Protein AF-A0A925U2U9-F1 (afdb_monomer_lite)

Foldseek 3Di:
DDPVVVVVVVCVVVVLVVVLVCCLVVQPDDVGDVCVQQVSLVSLLVCLVVQLVLLLVLCVVLVHDSCLSCLQRVVSNVVSVCSVVLVVQLPPDVVSVVVSVVVVVVVCVVCVVCVVVVVVVSVVSVVVSVVSSPD

Secondary structure (DSSP, 8-state):
--HHHHHHHHHHHHHHHHHHHHHHHH--SSSTHHHHHHHHHHHHHHHHHHHHHHHHHHHHHTT--GGGGHHHHHHHHHHHHHHHHHHHHHTT-HHHHHHHHHHHHHHHHHHHHHHHHHHHHHHHHHHHHHHHHH-

Structure (mmCIF, N/CA/C/O backbone):
data_AF-A0A925U2U9-F1
#
_entry.id   AF-A0A925U2U9-F1
#
loop_
_atom_site.group_PDB
_atom_site.id
_atom_site.type_symbol
_atom_site.label_atom_id
_atom_site.label_alt_id
_atom_site.label_comp_id
_atom_site.label_asym_id
_atom_site.label_entity_id
_atom_site.label_seq_id
_atom_site.pdbx_PDB_ins_code
_atom_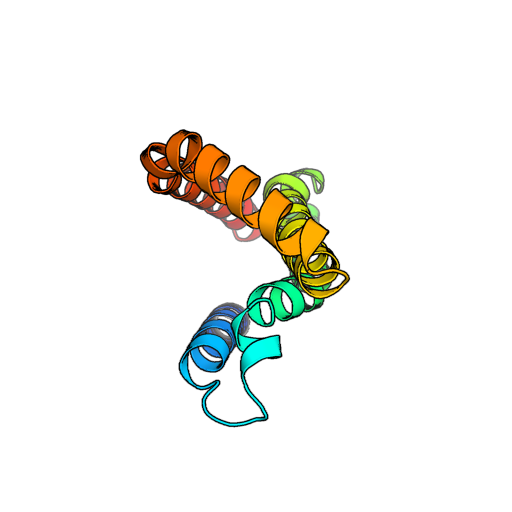site.Cartn_x
_atom_site.Cartn_y
_atom_site.Cartn_z
_atom_site.occupancy
_atom_site.B_iso_or_equiv
_atom_site.auth_seq_id
_atom_site.auth_comp_id
_atom_site.auth_asym_id
_atom_site.auth_atom_id
_atom_site.pdbx_PDB_model_num
ATOM 1 N N . MET A 1 1 ? -27.744 -2.722 18.311 1.00 51.25 1 MET A N 1
ATOM 2 C CA . MET A 1 1 ? -27.476 -2.744 16.857 1.00 51.25 1 MET A CA 1
ATOM 3 C C . MET A 1 1 ? -27.731 -4.158 16.382 1.00 51.25 1 MET A C 1
ATOM 5 O O . MET A 1 1 ? -27.042 -5.060 16.836 1.00 51.25 1 MET A O 1
ATOM 9 N N . GLU A 1 2 ? -28.788 -4.366 15.599 1.00 48.56 2 GLU A N 1
ATOM 10 C CA . GLU A 1 2 ? -29.206 -5.701 15.167 1.00 48.56 2 GLU A CA 1
ATOM 11 C C . GLU A 1 2 ? -28.106 -6.383 14.349 1.00 48.56 2 GLU A C 1
ATOM 13 O O . GLU A 1 2 ? -27.516 -5.769 13.460 1.00 48.56 2 GLU A O 1
ATOM 18 N N . ASN A 1 3 ? -27.870 -7.669 14.622 1.00 51.34 3 ASN A N 1
ATOM 19 C CA . ASN A 1 3 ? -26.879 -8.535 13.962 1.00 51.34 3 ASN A CA 1
ATOM 20 C C . ASN A 1 3 ? -26.886 -8.424 12.422 1.00 51.34 3 ASN A C 1
ATOM 22 O O . ASN A 1 3 ? -25.864 -8.613 11.763 1.00 51.34 3 ASN A O 1
ATOM 26 N N . ARG A 1 4 ? -28.036 -8.054 11.848 1.00 45.12 4 ARG A N 1
ATOM 27 C CA . ARG A 1 4 ? -28.226 -7.794 10.421 1.00 45.12 4 ARG A CA 1
ATOM 28 C C . ARG A 1 4 ? -27.381 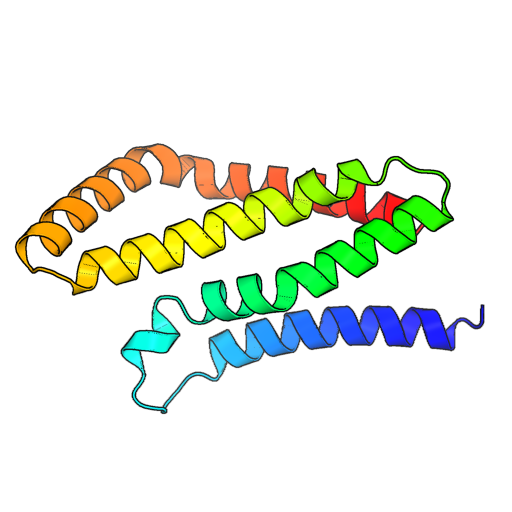-6.633 9.890 1.00 45.12 4 ARG A C 1
ATOM 30 O O . ARG A 1 4 ? -26.835 -6.771 8.803 1.00 45.12 4 ARG A O 1
ATOM 37 N N . SER A 1 5 ? -27.199 -5.533 10.630 1.00 54.28 5 SER A N 1
ATOM 38 C CA . SER A 1 5 ? -26.416 -4.382 10.140 1.00 54.28 5 SER A CA 1
ATOM 39 C C . SER A 1 5 ? -24.909 -4.645 10.152 1.00 54.28 5 SER A C 1
ATOM 41 O O . SER A 1 5 ? -24.182 -4.110 9.321 1.00 54.28 5 SER A O 1
ATOM 43 N N . PHE A 1 6 ? -24.438 -5.460 11.100 1.00 47.34 6 PHE A N 1
ATOM 44 C CA . PHE A 1 6 ? -23.032 -5.843 11.230 1.00 47.34 6 PHE A CA 1
ATOM 45 C C . PHE A 1 6 ? -22.623 -6.822 10.127 1.00 47.34 6 PHE A C 1
ATOM 47 O O . PHE A 1 6 ? -21.615 -6.611 9.455 1.00 47.34 6 PHE A O 1
ATOM 54 N N . LEU A 1 7 ? -23.466 -7.827 9.869 1.00 45.09 7 LEU A N 1
ATOM 55 C CA . LEU A 1 7 ? -23.281 -8.734 8.741 1.00 45.09 7 LEU A CA 1
ATOM 56 C C . LEU A 1 7 ? -23.324 -7.973 7.415 1.00 45.09 7 LEU A C 1
ATOM 58 O O . LEU A 1 7 ? -22.441 -8.176 6.596 1.00 45.09 7 LEU A O 1
ATOM 62 N N . PHE A 1 8 ? -24.259 -7.036 7.225 1.00 50.12 8 PHE A N 1
ATOM 63 C CA . PHE A 1 8 ? -24.329 -6.242 5.991 1.00 50.12 8 PHE A CA 1
ATOM 64 C C . PHE A 1 8 ? -23.068 -5.395 5.750 1.00 50.12 8 PHE A C 1
ATOM 66 O O . PHE A 1 8 ? -22.621 -5.263 4.617 1.00 50.12 8 PHE A O 1
ATOM 73 N N . GLN A 1 9 ? -22.453 -4.854 6.808 1.00 48.50 9 GLN A N 1
ATOM 74 C CA . GLN A 1 9 ? -21.211 -4.076 6.706 1.00 48.50 9 GLN A CA 1
ATOM 75 C C . GLN A 1 9 ? -19.988 -4.956 6.433 1.00 48.50 9 GLN A C 1
ATOM 77 O O . GLN A 1 9 ? -19.155 -4.594 5.606 1.00 48.50 9 GLN A O 1
ATOM 82 N N . ILE A 1 10 ? -19.903 -6.131 7.059 1.00 47.91 10 ILE A N 1
ATOM 83 C CA . ILE A 1 10 ? -18.859 -7.120 6.762 1.00 47.91 10 ILE A CA 1
ATOM 84 C C . ILE A 1 10 ? -19.010 -7.655 5.338 1.00 47.91 10 ILE A C 1
ATOM 86 O O . ILE A 1 10 ? -18.018 -7.740 4.621 1.00 47.91 10 ILE A O 1
ATOM 90 N N . PHE A 1 11 ? -20.238 -7.943 4.898 1.00 48.41 11 PHE A N 1
ATOM 91 C CA . PHE A 1 11 ? -20.528 -8.334 3.522 1.00 48.41 11 PHE A CA 1
ATOM 92 C C . PHE A 1 11 ? -20.207 -7.214 2.542 1.00 48.41 11 PHE A C 1
ATOM 94 O O . PHE A 1 11 ? -19.681 -7.514 1.486 1.00 48.41 11 PHE A O 1
ATOM 101 N N . ALA A 1 12 ? -20.436 -5.944 2.880 1.00 46.00 12 ALA A N 1
ATOM 102 C CA . ALA A 1 12 ? -20.052 -4.827 2.021 1.00 46.00 12 ALA A CA 1
ATOM 103 C C . ALA A 1 12 ? -18.526 -4.680 1.911 1.00 46.00 12 ALA A C 1
ATOM 105 O O . ALA A 1 12 ? -18.012 -4.481 0.814 1.00 46.00 12 ALA A O 1
ATOM 106 N N . VAL A 1 13 ? -17.783 -4.833 3.012 1.00 49.53 13 VAL A N 1
ATOM 107 C CA . VAL A 1 13 ? -16.309 -4.779 3.009 1.00 49.53 13 VAL A CA 1
ATOM 108 C C . VAL A 1 13 ? -15.716 -5.978 2.267 1.00 49.53 13 VAL A C 1
ATOM 110 O O . VAL A 1 13 ? -14.835 -5.799 1.428 1.00 49.53 13 VAL A O 1
ATOM 113 N N . LEU A 1 14 ? -16.235 -7.185 2.505 1.00 49.62 14 LEU A N 1
ATOM 114 C CA . LEU A 1 14 ? -15.843 -8.392 1.777 1.00 49.62 14 LEU A CA 1
ATOM 115 C C . LEU A 1 14 ? -16.249 -8.329 0.307 1.00 49.62 14 LEU A C 1
ATOM 117 O O . LEU A 1 14 ? -15.450 -8.716 -0.529 1.00 49.62 14 LEU A O 1
ATOM 121 N N . ALA A 1 15 ? -17.431 -7.807 -0.026 1.00 47.41 15 ALA A N 1
ATOM 122 C CA . ALA A 1 15 ? -17.878 -7.610 -1.404 1.00 47.41 15 ALA A CA 1
ATOM 123 C C . ALA A 1 15 ? -17.046 -6.547 -2.115 1.00 47.41 15 ALA A C 1
ATOM 125 O O . ALA A 1 15 ? -16.782 -6.692 -3.297 1.00 47.41 15 ALA A O 1
ATOM 126 N N . THR A 1 16 ? -16.576 -5.518 -1.408 1.00 44.59 16 THR A N 1
ATOM 127 C CA . THR A 1 16 ? -15.670 -4.510 -1.974 1.00 44.59 16 THR A CA 1
ATOM 128 C C . THR A 1 16 ? -14.287 -5.111 -2.209 1.00 44.59 16 THR A C 1
ATOM 130 O O . THR A 1 16 ? -13.740 -4.968 -3.295 1.00 44.59 16 THR A O 1
ATOM 133 N N . ALA A 1 17 ? -13.746 -5.860 -1.244 1.00 48.41 17 ALA A N 1
ATOM 134 C CA . ALA A 1 17 ? -12.490 -6.588 -1.415 1.00 48.41 17 ALA A CA 1
ATOM 135 C C . ALA A 1 17 ? -12.585 -7.639 -2.536 1.00 48.41 17 ALA A C 1
ATOM 137 O O . ALA A 1 17 ? -11.685 -7.733 -3.363 1.00 48.41 17 ALA A O 1
ATOM 138 N N . LEU A 1 18 ? -13.696 -8.375 -2.619 1.00 50.00 18 LEU A N 1
ATOM 139 C CA . LEU A 1 18 ? -13.975 -9.348 -3.675 1.00 50.00 18 LEU A CA 1
ATOM 140 C C . LEU A 1 18 ? -14.254 -8.685 -5.020 1.00 50.00 18 LEU A C 1
ATOM 142 O O . LEU A 1 18 ? -13.882 -9.267 -6.020 1.00 50.00 18 LEU A O 1
ATOM 146 N N . ALA A 1 19 ? -14.851 -7.495 -5.079 1.00 45.78 19 ALA A N 1
ATOM 147 C CA . ALA A 1 19 ? -15.034 -6.738 -6.318 1.00 45.78 19 ALA A CA 1
ATOM 148 C C . ALA A 1 19 ? -13.714 -6.132 -6.807 1.00 45.78 19 ALA A C 1
ATOM 150 O O . ALA A 1 19 ? -13.483 -6.069 -8.008 1.00 45.78 19 ALA A O 1
ATOM 151 N N . ILE A 1 20 ? -12.817 -5.754 -5.892 1.00 47.03 20 ILE A N 1
ATOM 152 C CA . ILE A 1 20 ? -11.441 -5.356 -6.212 1.00 47.03 20 ILE A CA 1
ATOM 153 C C . ILE A 1 20 ? -10.663 -6.567 -6.743 1.00 47.03 20 ILE A C 1
ATOM 155 O O . ILE A 1 20 ? -10.030 -6.469 -7.787 1.00 47.03 20 ILE A O 1
ATOM 159 N N . ILE A 1 21 ? -10.766 -7.728 -6.088 1.00 49.16 21 ILE A N 1
ATOM 160 C CA . ILE A 1 21 ? -10.141 -8.985 -6.534 1.00 49.16 21 ILE A CA 1
ATOM 161 C C . ILE A 1 21 ? -10.767 -9.487 -7.847 1.00 49.16 21 ILE A C 1
ATOM 163 O O . ILE A 1 21 ? -10.050 -9.916 -8.739 1.00 49.16 21 ILE A O 1
ATOM 167 N N . ALA A 1 22 ? -12.085 -9.394 -8.014 1.00 44.19 22 ALA A N 1
ATOM 168 C CA . ALA A 1 22 ? -12.789 -9.786 -9.230 1.00 44.19 22 ALA A CA 1
ATOM 169 C C . ALA A 1 22 ? -12.528 -8.803 -10.372 1.00 44.19 22 ALA A C 1
ATOM 171 O O . ALA A 1 22 ? -12.400 -9.245 -11.499 1.00 44.19 22 ALA A O 1
ATOM 172 N N . GLY A 1 23 ? -12.370 -7.505 -10.104 1.00 43.88 23 GLY A N 1
ATOM 173 C CA . GLY A 1 23 ? -11.891 -6.530 -11.087 1.00 43.88 23 GLY A CA 1
ATOM 174 C C . GLY A 1 23 ? -10.440 -6.789 -11.498 1.00 43.88 23 GLY A C 1
ATOM 175 O O . GLY A 1 23 ? -10.113 -6.675 -12.673 1.00 43.88 23 GLY A O 1
ATOM 176 N N . LEU A 1 24 ? -9.597 -7.231 -10.557 1.00 45.34 24 LEU A N 1
ATOM 177 C CA . LEU A 1 24 ? -8.227 -7.688 -10.821 1.00 45.34 24 LEU A CA 1
ATOM 178 C C . LEU A 1 24 ? -8.173 -9.002 -11.628 1.00 45.34 24 LEU A C 1
ATOM 180 O O . LEU A 1 24 ? -7.202 -9.224 -12.340 1.00 45.34 24 LEU A O 1
ATOM 184 N N . ILE A 1 25 ? -9.188 -9.871 -11.524 1.00 43.38 25 ILE A N 1
ATOM 185 C CA . ILE A 1 25 ? -9.261 -11.168 -12.230 1.00 43.38 25 ILE A CA 1
ATOM 186 C C . ILE A 1 25 ? -10.023 -11.067 -13.566 1.00 43.38 25 ILE A C 1
ATOM 188 O O . ILE A 1 25 ? -9.695 -11.775 -14.514 1.00 43.38 25 ILE A O 1
ATOM 192 N N . ALA A 1 26 ? -11.044 -10.210 -13.656 1.00 42.97 26 ALA A N 1
ATOM 193 C CA . ALA A 1 26 ? -11.962 -10.093 -14.793 1.00 42.97 26 ALA A CA 1
ATOM 194 C C . ALA A 1 26 ? -11.603 -8.964 -15.771 1.00 42.97 26 ALA A C 1
ATOM 196 O O . ALA A 1 26 ? -12.319 -8.781 -16.753 1.00 42.97 26 ALA A O 1
ATOM 197 N 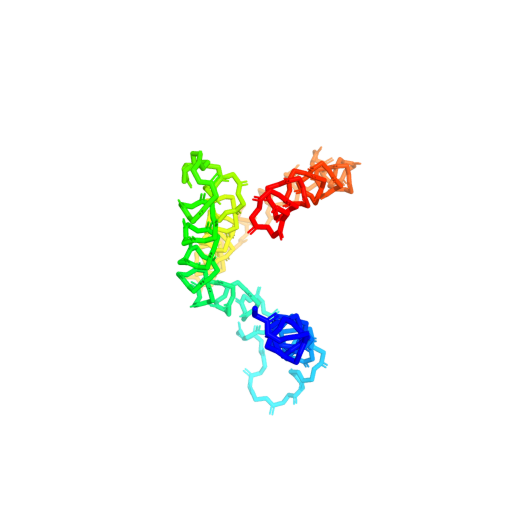N . GLY A 1 27 ? -10.501 -8.239 -15.541 1.00 40.88 27 GLY A N 1
ATOM 198 C CA . GLY A 1 27 ? -9.920 -7.231 -16.440 1.00 40.88 27 GLY A CA 1
ATOM 199 C C . GLY A 1 27 ? -9.362 -7.799 -17.749 1.00 40.88 27 GLY A C 1
ATOM 200 O O . GLY A 1 27 ? -8.308 -7.389 -18.207 1.00 40.88 27 GLY A O 1
ATOM 201 N N . GLY A 1 28 ? -10.054 -8.764 -18.352 1.00 43.22 28 GLY A N 1
ATOM 202 C CA . GLY A 1 28 ? -9.886 -9.085 -19.754 1.00 43.22 28 GLY A CA 1
ATOM 203 C C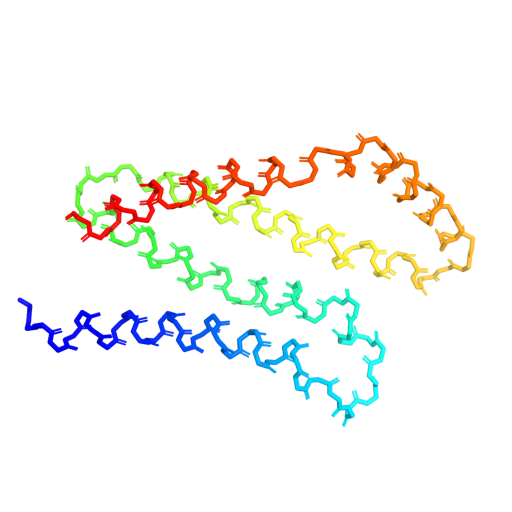 . GLY A 1 28 ? -10.784 -8.182 -20.598 1.00 43.22 28 GLY A C 1
ATOM 204 O O . GLY A 1 28 ? -12.004 -8.336 -20.572 1.00 43.22 28 GLY A O 1
ATOM 205 N N . LYS A 1 29 ? -10.149 -7.358 -21.433 1.00 48.16 29 LYS A N 1
ATOM 206 C CA . LYS A 1 29 ? -10.661 -6.722 -22.658 1.00 48.16 29 LYS A CA 1
ATOM 207 C C . LYS A 1 29 ? -11.427 -5.408 -22.506 1.00 48.16 29 LYS A C 1
ATOM 209 O O . LYS A 1 29 ? -12.580 -5.307 -22.918 1.00 48.16 29 LYS A O 1
ATOM 214 N N . VAL A 1 30 ? -10.726 -4.374 -22.049 1.00 41.62 30 VAL A N 1
ATOM 215 C CA . VAL A 1 30 ? -10.909 -2.960 -22.410 1.00 41.62 30 VAL A CA 1
ATOM 216 C C . VAL A 1 30 ? -9.512 -2.326 -22.590 1.00 41.62 30 VAL A C 1
ATOM 218 O O . VAL A 1 30 ? -8.934 -1.839 -21.626 1.00 41.62 30 VAL A O 1
ATOM 221 N N . ASP A 1 31 ? -8.957 -2.380 -23.813 1.00 47.22 31 ASP A N 1
ATOM 222 C CA . ASP A 1 31 ? -7.632 -1.855 -24.232 1.00 47.22 31 ASP A CA 1
ATOM 223 C C . ASP A 1 31 ? -6.545 -1.884 -23.123 1.00 47.22 31 ASP A C 1
ATOM 225 O O . ASP A 1 31 ? -6.115 -0.878 -22.556 1.00 47.22 31 ASP A O 1
ATOM 229 N N . ASP A 1 32 ? -6.111 -3.110 -22.813 1.00 46.28 32 ASP A N 1
ATOM 230 C CA . ASP A 1 32 ? -5.909 -3.609 -21.441 1.00 46.28 32 ASP A CA 1
ATOM 231 C C . ASP A 1 32 ? -4.640 -3.180 -20.679 1.00 46.28 32 ASP A C 1
ATOM 233 O O . ASP A 1 32 ? -4.620 -3.181 -19.449 1.00 46.28 32 ASP A O 1
ATOM 237 N N . ARG A 1 33 ? -3.558 -2.760 -21.348 1.00 53.38 33 ARG A N 1
ATOM 238 C CA . ARG A 1 33 ? -2.240 -2.658 -20.673 1.00 53.38 33 ARG A CA 1
ATOM 239 C C . ARG A 1 33 ? -2.151 -1.587 -19.582 1.00 53.38 33 ARG A C 1
ATOM 241 O O . ARG A 1 33 ? -1.306 -1.679 -18.697 1.00 53.38 33 ARG A O 1
ATOM 248 N N . TRP A 1 34 ? -2.969 -0.544 -19.660 1.00 47.25 34 TRP A N 1
ATOM 249 C CA . TRP A 1 34 ? -2.891 0.600 -18.749 1.00 47.25 34 TRP A CA 1
ATOM 250 C C . TRP A 1 34 ? -3.533 0.286 -17.388 1.00 47.25 34 TRP A C 1
ATOM 252 O O . TRP A 1 34 ? -2.947 0.568 -16.340 1.00 47.25 34 TRP A O 1
ATOM 262 N N . PHE A 1 35 ? -4.697 -0.375 -17.396 1.00 51.62 35 PHE A N 1
ATOM 263 C CA . PHE A 1 35 ? -5.356 -0.851 -16.177 1.00 51.62 35 PHE A CA 1
ATOM 264 C C . PHE A 1 35 ? -4.674 -2.094 -15.589 1.00 51.62 35 PHE A C 1
ATOM 266 O O . PHE A 1 35 ? -4.620 -2.210 -14.364 1.00 51.62 35 PHE A O 1
ATOM 273 N N . ASP A 1 36 ? -4.059 -2.946 -16.413 1.00 57.78 36 ASP A N 1
ATOM 274 C CA . ASP A 1 36 ? -3.299 -4.113 -15.939 1.00 57.78 36 ASP A CA 1
ATOM 275 C C . ASP A 1 36 ? -2.122 -3.739 -15.019 1.00 57.78 36 ASP A C 1
ATOM 277 O O . ASP A 1 36 ? -1.780 -4.480 -14.097 1.00 57.78 36 ASP A O 1
ATOM 281 N N . LEU A 1 37 ? -1.484 -2.582 -15.242 1.00 60.47 37 LEU A N 1
ATOM 282 C CA . LEU A 1 37 ? -0.228 -2.225 -14.569 1.00 60.47 37 LEU A CA 1
ATOM 283 C C . LEU A 1 37 ? -0.411 -1.419 -13.272 1.00 60.47 37 LEU A C 1
ATOM 285 O O . LEU A 1 37 ? 0.360 -1.595 -12.319 1.00 60.47 37 LEU A O 1
ATOM 289 N N . TYR A 1 38 ? -1.426 -0.551 -13.201 1.00 67.25 38 TYR A N 1
ATOM 290 C CA . TYR A 1 38 ? -1.723 0.234 -11.992 1.00 67.25 38 TYR A CA 1
ATOM 291 C C . TYR A 1 38 ? -3.210 0.431 -11.689 1.00 67.25 38 TYR A C 1
ATOM 293 O O . TYR A 1 38 ? -3.535 1.150 -10.742 1.00 67.25 38 TYR A O 1
ATOM 301 N N . GLY A 1 39 ? -4.123 -0.231 -12.405 1.00 66.19 39 GLY A N 1
ATOM 302 C CA . GLY A 1 39 ? -5.561 -0.175 -12.124 1.00 66.19 39 GLY A CA 1
ATOM 303 C C . GLY A 1 39 ? -5.891 -0.564 -10.682 1.00 66.19 39 GLY A C 1
ATOM 304 O O . GLY A 1 39 ? -6.678 0.114 -10.023 1.00 66.19 39 GLY A O 1
ATOM 305 N N . GLY A 1 40 ? -5.192 -1.566 -10.136 1.00 70.31 40 GLY A N 1
ATOM 306 C CA . GLY A 1 40 ? -5.289 -1.924 -8.717 1.00 70.31 40 GLY A CA 1
ATOM 307 C C . GLY A 1 40 ? -4.858 -0.796 -7.768 1.00 70.31 40 GLY A C 1
ATOM 308 O O . GLY A 1 40 ? -5.512 -0.562 -6.754 1.00 70.31 40 GLY A O 1
ATOM 309 N N . ALA A 1 41 ? -3.804 -0.048 -8.110 1.00 73.75 41 ALA A N 1
ATOM 310 C CA . ALA A 1 41 ? -3.346 1.097 -7.322 1.00 73.75 41 ALA A CA 1
ATOM 311 C C . ALA A 1 41 ? -4.318 2.285 -7.415 1.00 73.75 41 ALA A C 1
ATOM 313 O O . ALA A 1 41 ? -4.604 2.919 -6.402 1.00 73.75 41 ALA A O 1
ATOM 314 N N . ALA A 1 42 ? -4.877 2.552 -8.598 1.00 77.25 42 ALA A N 1
ATOM 315 C CA . ALA A 1 42 ? -5.890 3.586 -8.791 1.00 77.25 42 ALA A CA 1
ATOM 316 C C . ALA A 1 42 ? -7.181 3.271 -8.015 1.00 77.25 42 ALA A C 1
ATOM 318 O O . ALA A 1 42 ? -7.705 4.135 -7.311 1.00 77.25 42 ALA A O 1
ATOM 319 N N . ALA A 1 43 ? -7.653 2.022 -8.076 1.00 78.94 43 ALA A N 1
ATOM 320 C CA . ALA A 1 43 ? -8.807 1.562 -7.308 1.00 78.94 43 ALA A CA 1
ATOM 321 C C . ALA A 1 43 ? -8.560 1.669 -5.795 1.00 78.94 43 ALA A C 1
ATOM 323 O O . ALA A 1 43 ? -9.416 2.164 -5.061 1.00 78.94 43 ALA A O 1
ATOM 324 N N . LEU A 1 44 ? -7.372 1.268 -5.331 1.00 76.25 44 LEU A N 1
ATOM 325 C CA . LEU A 1 44 ? -6.977 1.405 -3.931 1.00 76.25 44 LEU A CA 1
ATOM 326 C C . LEU A 1 44 ? -6.969 2.872 -3.491 1.00 76.25 44 LEU A C 1
ATOM 328 O O . LEU A 1 44 ? -7.531 3.187 -2.446 1.00 76.25 44 LEU A O 1
ATOM 332 N N . LEU A 1 45 ? -6.382 3.767 -4.289 1.00 80.88 45 LEU A N 1
ATOM 333 C CA . LEU A 1 45 ? -6.320 5.196 -3.984 1.00 80.88 45 LEU A CA 1
ATOM 334 C C . LEU A 1 45 ? -7.719 5.829 -3.930 1.00 80.88 45 LEU A C 1
ATOM 336 O O . LEU A 1 45 ? -7.985 6.638 -3.045 1.00 80.88 45 LEU A O 1
ATOM 340 N N . ALA A 1 46 ? -8.629 5.417 -4.818 1.00 82.06 46 ALA A N 1
ATOM 341 C CA . ALA A 1 46 ? -10.023 5.860 -4.813 1.00 82.06 46 ALA A CA 1
ATOM 342 C C . ALA A 1 46 ? -10.816 5.326 -3.604 1.00 82.06 46 ALA A C 1
ATOM 344 O O . ALA A 1 46 ? -11.661 6.033 -3.054 1.00 82.06 46 ALA A O 1
ATOM 345 N N . ALA A 1 47 ? -10.536 4.097 -3.159 1.00 82.19 47 ALA A N 1
ATOM 346 C CA . ALA A 1 47 ? -11.177 3.486 -1.993 1.00 82.19 47 ALA A CA 1
ATOM 347 C C . ALA A 1 47 ? -10.596 3.977 -0.651 1.00 82.19 47 ALA A C 1
ATOM 349 O O . ALA A 1 47 ? -11.257 3.890 0.389 1.00 82.19 47 ALA A O 1
ATOM 350 N N . LEU A 1 48 ? -9.370 4.509 -0.658 1.00 85.19 48 LEU A N 1
ATOM 351 C CA . LEU A 1 48 ? -8.619 4.878 0.540 1.00 85.19 48 LEU A CA 1
ATOM 352 C C . LEU A 1 48 ? -9.332 5.897 1.449 1.00 85.19 48 LEU A C 1
ATOM 354 O O . LEU A 1 48 ? -9.344 5.673 2.662 1.00 85.19 48 LEU A O 1
ATOM 358 N N . PRO A 1 49 ? -9.975 6.969 0.935 1.00 89.50 49 PRO A N 1
ATOM 359 C CA . PRO A 1 49 ? -10.708 7.919 1.771 1.00 89.50 49 PRO A CA 1
ATOM 360 C C . PRO A 1 49 ? -11.881 7.268 2.506 1.00 89.50 49 PRO A C 1
ATOM 362 O O . PRO A 1 49 ? -12.140 7.593 3.664 1.00 89.50 49 PRO A O 1
ATOM 365 N N . PHE A 1 50 ? -12.565 6.316 1.863 1.00 89.31 50 PHE A N 1
ATOM 366 C CA . PHE A 1 50 ? -13.671 5.581 2.474 1.00 89.31 50 PHE A CA 1
ATOM 367 C C . PHE A 1 50 ? -13.171 4.654 3.577 1.00 89.31 50 PHE A C 1
ATOM 369 O O . PHE A 1 50 ? -13.715 4.671 4.682 1.00 89.31 50 PHE A O 1
ATOM 376 N N . LEU A 1 51 ? -12.102 3.896 3.316 1.00 86.25 51 LEU A N 1
ATOM 377 C CA . LEU A 1 51 ? -11.467 3.054 4.331 1.00 86.25 51 LEU A CA 1
ATOM 378 C C . LEU A 1 51 ? -10.996 3.892 5.527 1.00 86.25 51 LEU A C 1
ATOM 380 O O . LEU A 1 51 ? -11.278 3.546 6.675 1.00 86.25 51 LEU A O 1
ATOM 384 N N . GLN A 1 52 ? -10.342 5.024 5.258 1.00 92.31 52 GLN A N 1
ATOM 385 C CA . GLN A 1 52 ? -9.888 5.951 6.287 1.00 92.31 52 GLN A CA 1
ATOM 386 C C . GLN A 1 52 ? -11.053 6.488 7.110 1.00 92.31 52 GLN A C 1
ATOM 388 O O . GLN A 1 52 ? -10.991 6.482 8.335 1.00 92.31 52 GLN A O 1
ATOM 393 N N . PHE A 1 53 ? -12.132 6.919 6.458 1.00 91.31 53 PHE A N 1
ATOM 394 C CA . PHE A 1 53 ? -13.325 7.404 7.139 1.00 91.31 53 PHE A CA 1
ATOM 395 C C . PHE A 1 53 ? -13.947 6.336 8.050 1.00 91.31 53 PHE A C 1
ATOM 397 O O . PHE A 1 53 ? -14.304 6.643 9.190 1.00 91.31 53 PHE A O 1
ATOM 404 N N . LEU A 1 54 ? -14.055 5.090 7.576 1.00 89.31 54 LEU A N 1
ATOM 405 C CA . LEU A 1 54 ? -14.617 3.981 8.349 1.00 89.31 54 LEU A CA 1
ATOM 406 C C . LEU A 1 54 ? -13.785 3.689 9.601 1.00 89.31 54 LEU A C 1
ATOM 408 O O . LEU A 1 54 ? -14.339 3.736 10.700 1.00 89.31 54 LEU A O 1
ATOM 412 N N . LEU A 1 55 ? -12.472 3.492 9.443 1.00 89.69 55 LEU A N 1
ATOM 413 C CA . LEU A 1 55 ? -11.556 3.215 10.557 1.00 89.69 55 LEU A CA 1
ATOM 414 C C . LEU A 1 55 ? -11.472 4.391 11.534 1.00 89.69 55 LEU A C 1
ATOM 416 O O . LEU A 1 55 ? -11.454 4.225 12.749 1.00 89.69 55 LEU A O 1
ATOM 420 N N . TRP A 1 56 ? -11.437 5.619 11.022 1.00 91.75 56 TRP A N 1
ATOM 421 C CA . TRP A 1 56 ? -11.409 6.810 11.864 1.00 91.75 56 TRP A CA 1
ATOM 422 C C . TRP A 1 56 ? -12.674 6.919 12.717 1.00 91.75 56 TRP A C 1
ATOM 424 O O . TRP A 1 56 ? -12.606 7.201 13.916 1.00 91.75 56 TRP A O 1
ATOM 434 N N . ARG A 1 57 ? -13.842 6.677 12.110 1.00 91.12 57 ARG A N 1
ATOM 435 C CA . ARG A 1 57 ? -15.140 6.731 12.785 1.00 91.12 57 ARG A CA 1
ATOM 436 C C . ARG A 1 57 ? -15.316 5.590 13.783 1.00 91.12 57 ARG A C 1
ATOM 438 O O . ARG A 1 57 ? -15.846 5.842 14.864 1.00 91.12 57 ARG A O 1
ATOM 445 N N . GLY A 1 58 ? -14.934 4.361 13.448 1.00 87.75 58 GLY A N 1
ATOM 446 C CA . GLY A 1 58 ? -15.094 3.221 14.351 1.00 87.75 58 GLY A CA 1
ATOM 447 C C . GLY A 1 58 ? -14.162 3.299 15.569 1.00 87.75 58 GLY A C 1
ATOM 448 O O . GLY A 1 58 ? -14.631 3.066 16.688 1.00 87.75 58 GLY A O 1
ATOM 449 N N . LEU A 1 59 ? -12.919 3.766 15.392 1.00 90.69 59 LEU A N 1
ATOM 450 C CA . LEU A 1 59 ? -11.971 4.022 16.479 1.00 90.69 59 LEU A CA 1
ATOM 451 C C . LEU A 1 59 ? -12.455 5.169 17.367 1.00 90.69 59 LEU A C 1
ATOM 453 O O . LEU A 1 59 ? -12.450 5.042 18.590 1.00 90.69 59 LEU A O 1
ATOM 457 N N . ALA A 1 60 ? -12.947 6.261 16.768 1.00 91.19 60 ALA A N 1
ATOM 458 C CA . ALA A 1 60 ? -13.508 7.386 17.515 1.00 91.19 60 ALA A CA 1
ATOM 459 C C . ALA A 1 60 ? -14.712 6.974 18.375 1.00 91.19 60 ALA A C 1
ATOM 461 O O . ALA A 1 60 ? -14.837 7.419 19.511 1.00 91.19 60 ALA A O 1
ATOM 462 N N . ARG A 1 61 ? -15.589 6.110 17.850 1.00 90.62 61 ARG A N 1
ATOM 463 C CA . ARG A 1 61 ? -16.753 5.584 18.584 1.00 90.62 61 ARG A CA 1
ATOM 464 C C . ARG A 1 61 ? -16.381 4.724 19.787 1.00 90.62 61 ARG A C 1
ATOM 466 O O . ARG A 1 61 ? -17.222 4.526 20.655 1.00 90.62 61 ARG A O 1
ATOM 473 N N . ARG A 1 62 ? -15.157 4.204 19.817 1.00 88.50 62 ARG A N 1
ATOM 474 C CA . ARG A 1 62 ? -14.630 3.335 20.876 1.00 88.50 62 ARG A CA 1
ATOM 475 C C . ARG A 1 62 ? -13.632 4.043 21.783 1.00 88.50 62 ARG A C 1
ATOM 477 O O . ARG A 1 62 ? -12.886 3.376 22.494 1.00 88.50 62 ARG A O 1
ATOM 484 N N . ASP A 1 63 ? -13.594 5.373 21.717 1.00 91.88 63 ASP A N 1
ATOM 485 C CA . ASP A 1 63 ? -12.671 6.209 22.485 1.00 91.88 63 ASP A CA 1
ATOM 486 C C . ASP A 1 63 ? -11.196 5.788 22.308 1.00 91.88 63 ASP A C 1
ATOM 488 O O . ASP A 1 63 ? -10.378 5.772 23.227 1.00 91.88 63 ASP A O 1
ATOM 492 N N . ARG A 1 64 ? -10.851 5.360 21.086 1.00 90.75 64 ARG A N 1
ATOM 493 C CA . ARG A 1 64 ? -9.487 4.991 20.696 1.00 90.75 64 ARG A CA 1
ATOM 494 C C . ARG A 1 64 ? -8.851 6.097 19.867 1.00 90.75 64 ARG A C 1
ATOM 496 O O . ARG A 1 64 ? -9.524 6.878 19.192 1.00 90.75 64 ARG A O 1
ATOM 503 N N . SER A 1 65 ? -7.518 6.123 19.872 1.00 94.25 65 SER A N 1
ATOM 504 C CA . SER A 1 65 ? -6.757 7.062 19.050 1.00 94.25 65 SER A CA 1
ATOM 505 C C . SER A 1 65 ? -7.036 6.825 17.567 1.00 94.25 65 SER A C 1
ATOM 507 O O . SER A 1 65 ? -6.706 5.781 17.005 1.00 94.25 65 SER A O 1
ATOM 509 N N . ARG A 1 66 ? -7.617 7.837 16.926 1.00 92.50 66 ARG A N 1
ATOM 510 C CA . ARG A 1 66 ? -7.959 7.845 15.500 1.00 92.50 66 ARG A CA 1
ATOM 511 C C . ARG A 1 66 ? -6.724 7.732 14.610 1.00 92.50 66 ARG A C 1
ATOM 513 O O . ARG A 1 66 ? -6.794 7.158 13.528 1.00 92.50 66 ARG A O 1
ATOM 520 N N . TRP A 1 67 ? -5.583 8.209 15.101 1.00 94.69 67 TRP A N 1
ATOM 521 C CA . TRP A 1 67 ? -4.294 8.153 14.414 1.00 94.69 67 TRP A CA 1
ATOM 522 C C . TRP A 1 67 ? -3.834 6.724 14.107 1.00 94.69 67 TRP A C 1
ATOM 524 O O . TRP A 1 67 ? -3.081 6.528 13.161 1.00 94.69 67 TRP A O 1
ATOM 534 N N . LEU A 1 68 ? -4.345 5.715 14.826 1.00 92.62 68 LEU A N 1
ATOM 535 C CA . LEU A 1 68 ? -4.066 4.309 14.517 1.00 92.62 68 LEU A CA 1
ATOM 536 C C . LEU A 1 68 ? -4.565 3.895 13.126 1.00 92.62 68 LEU A C 1
ATOM 538 O O . LEU A 1 68 ? -3.961 3.022 12.514 1.00 92.62 68 LEU A O 1
ATOM 542 N N . SER A 1 69 ? -5.614 4.537 12.599 1.00 92.31 69 SER A N 1
ATOM 543 C CA . SER A 1 69 ? -6.082 4.293 11.224 1.00 92.31 69 SER A CA 1
ATOM 544 C C . SER A 1 69 ? -5.001 4.576 10.175 1.00 92.31 69 SER A C 1
ATOM 546 O O . SER A 1 69 ? -4.925 3.863 9.176 1.00 92.31 69 SER A O 1
ATOM 548 N N . LEU A 1 70 ? -4.106 5.541 10.434 1.00 94.31 70 LEU A N 1
ATOM 549 C CA . LEU A 1 70 ? -3.024 5.895 9.514 1.00 94.31 70 LEU A CA 1
ATOM 550 C C . LEU A 1 70 ? -1.969 4.801 9.385 1.00 94.31 70 LEU A C 1
ATOM 552 O O . LEU A 1 70 ? -1.327 4.721 8.344 1.00 94.31 70 LEU A O 1
ATOM 556 N N . LEU A 1 71 ? -1.814 3.930 10.387 1.00 90.94 71 LEU A N 1
ATOM 557 C CA . LEU A 1 71 ? -0.914 2.775 10.283 1.00 90.94 71 LEU A CA 1
ATOM 558 C C . LEU A 1 71 ? -1.347 1.804 9.177 1.00 90.94 71 LEU A C 1
ATOM 560 O O . LEU A 1 71 ? -0.528 1.028 8.695 1.00 90.94 71 LEU A O 1
ATOM 564 N N . VAL A 1 72 ? -2.619 1.859 8.776 1.00 89.06 72 VAL A N 1
ATOM 565 C CA . VAL A 1 72 ? -3.180 1.069 7.678 1.00 89.06 72 VAL A CA 1
ATOM 566 C C . VAL A 1 72 ? -3.250 1.918 6.411 1.00 89.06 72 VAL A C 1
ATOM 568 O O . VAL A 1 72 ? -2.731 1.562 5.359 1.00 89.06 72 VAL A O 1
ATOM 571 N N . THR A 1 73 ? -3.877 3.086 6.481 1.00 90.00 73 THR A N 1
ATOM 572 C CA . THR A 1 73 ? -4.199 3.835 5.263 1.00 90.00 73 THR A CA 1
ATOM 573 C C . THR A 1 73 ? -3.012 4.588 4.676 1.00 90.00 73 THR A C 1
ATOM 575 O O . THR A 1 73 ? -2.919 4.677 3.453 1.00 90.00 73 THR A O 1
ATOM 578 N N . ALA A 1 74 ? -2.070 5.084 5.486 1.00 89.94 74 ALA A N 1
ATOM 579 C CA . ALA A 1 74 ? -0.932 5.836 4.959 1.00 89.94 74 ALA A CA 1
ATOM 580 C C . ALA A 1 74 ? 0.037 4.954 4.148 1.00 89.94 74 ALA A C 1
ATOM 582 O O . ALA A 1 74 ? 0.344 5.341 3.019 1.00 89.94 74 ALA A O 1
ATOM 583 N N . PRO A 1 75 ? 0.462 3.757 4.613 1.00 85.94 75 PRO A N 1
ATOM 584 C CA . PRO A 1 75 ? 1.280 2.861 3.794 1.00 85.94 75 PRO A CA 1
ATOM 585 C C . PRO A 1 75 ? 0.603 2.474 2.475 1.00 85.94 75 PRO A C 1
ATOM 587 O O . PRO A 1 75 ? 1.246 2.518 1.429 1.00 85.94 75 PRO A O 1
ATOM 590 N N . LEU A 1 76 ? -0.702 2.172 2.496 1.00 84.00 76 LEU A N 1
ATOM 591 C CA . LEU A 1 76 ? -1.460 1.856 1.277 1.00 84.00 76 LEU A CA 1
ATOM 592 C C . LEU A 1 76 ? -1.491 3.031 0.300 1.00 84.00 76 LEU A C 1
ATOM 594 O O . LEU A 1 76 ? -1.304 2.830 -0.898 1.00 84.00 76 LEU A O 1
ATOM 598 N N . GLY A 1 77 ? -1.691 4.249 0.807 1.00 83.12 77 GLY A N 1
ATOM 599 C CA . GLY A 1 77 ? -1.686 5.461 -0.007 1.00 83.12 77 GLY A CA 1
ATOM 600 C C . GLY A 1 77 ? -0.321 5.716 -0.639 1.00 83.12 77 GLY A C 1
ATOM 601 O O . GLY A 1 77 ? -0.243 5.966 -1.839 1.00 83.12 77 GLY A O 1
ATOM 602 N N . ILE A 1 78 ? 0.759 5.582 0.138 1.00 83.56 78 ILE A N 1
ATOM 603 C CA . ILE A 1 78 ? 2.135 5.741 -0.353 1.00 83.56 78 ILE A CA 1
ATOM 604 C C . ILE A 1 78 ? 2.442 4.707 -1.439 1.00 83.56 78 ILE A C 1
ATOM 606 O O . ILE A 1 78 ? 2.940 5.079 -2.498 1.00 83.56 78 ILE A O 1
ATOM 610 N N . VAL A 1 79 ? 2.113 3.431 -1.215 1.00 80.19 79 VAL A N 1
ATOM 611 C CA . VAL A 1 79 ? 2.349 2.362 -2.198 1.00 80.19 79 VAL A CA 1
ATOM 612 C C . VAL A 1 79 ? 1.536 2.592 -3.471 1.00 80.19 79 VAL A C 1
ATOM 614 O O . VAL A 1 79 ? 2.079 2.461 -4.566 1.00 80.19 79 VAL A O 1
ATOM 617 N N . ALA A 1 80 ? 0.265 2.983 -3.354 1.00 79.81 80 ALA A N 1
ATOM 618 C CA . ALA A 1 80 ? -0.575 3.280 -4.511 1.00 79.81 80 ALA A CA 1
ATOM 619 C C . ALA A 1 80 ? -0.017 4.449 -5.339 1.00 79.81 80 ALA A C 1
ATOM 621 O O . ALA A 1 80 ? 0.115 4.338 -6.558 1.00 79.81 80 ALA A O 1
ATOM 622 N N . LEU A 1 81 ? 0.365 5.548 -4.680 1.00 81.62 81 LEU A N 1
ATOM 623 C CA . LEU A 1 81 ? 0.961 6.711 -5.338 1.00 81.62 81 LEU A CA 1
ATOM 624 C C . LEU A 1 81 ? 2.313 6.377 -5.976 1.00 81.62 81 LEU A C 1
ATOM 626 O O . LEU A 1 81 ? 2.558 6.781 -7.110 1.00 81.62 81 LEU A O 1
ATOM 630 N N . ALA A 1 82 ? 3.165 5.614 -5.287 1.00 77.06 82 ALA A N 1
ATOM 631 C CA . ALA A 1 82 ? 4.454 5.177 -5.814 1.00 77.06 82 ALA A CA 1
ATOM 632 C C . ALA A 1 82 ? 4.286 4.285 -7.052 1.00 77.06 82 ALA A C 1
ATO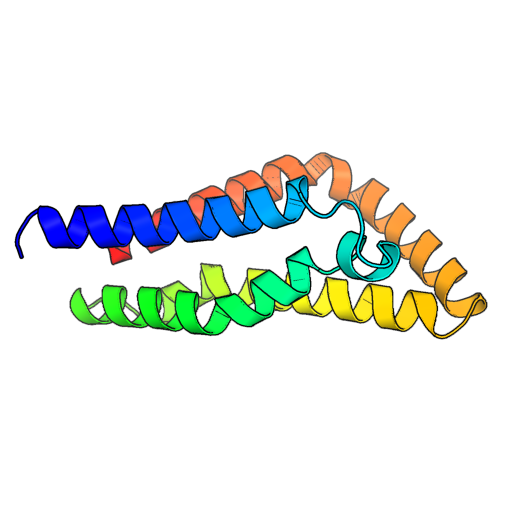M 634 O O . ALA A 1 82 ? 4.999 4.470 -8.033 1.00 77.06 82 ALA A O 1
ATOM 635 N N . GLN A 1 83 ? 3.312 3.369 -7.043 1.00 77.94 83 GLN A N 1
ATOM 636 C CA . GLN A 1 83 ? 3.009 2.508 -8.186 1.00 77.94 83 GLN A CA 1
ATOM 637 C C . GLN A 1 83 ? 2.522 3.324 -9.393 1.00 77.94 83 GLN A C 1
ATOM 639 O O . GLN A 1 83 ? 3.005 3.119 -10.504 1.00 77.94 83 GLN A O 1
ATOM 644 N N . ILE A 1 84 ? 1.600 4.270 -9.186 1.00 78.56 84 ILE A N 1
ATOM 645 C CA . ILE A 1 84 ? 1.102 5.149 -10.256 1.00 78.56 84 ILE A CA 1
ATOM 646 C C . ILE A 1 84 ? 2.238 6.027 -10.796 1.00 78.56 84 ILE A C 1
ATOM 648 O O . ILE A 1 84 ? 2.442 6.091 -12.006 1.00 78.56 84 ILE A O 1
ATOM 652 N N . GLY A 1 85 ? 3.006 6.665 -9.908 1.00 75.62 85 GLY A N 1
ATOM 653 C CA . GLY A 1 85 ? 4.133 7.521 -10.276 1.00 75.62 85 GLY A CA 1
ATOM 654 C C . GLY A 1 85 ? 5.230 6.766 -11.026 1.00 75.62 85 GLY A C 1
ATOM 655 O O . GLY A 1 85 ? 5.740 7.275 -12.022 1.00 75.62 85 GLY A O 1
ATOM 656 N N . PHE A 1 86 ? 5.542 5.534 -10.606 1.00 78.44 86 PHE A N 1
ATOM 657 C CA . PHE A 1 86 ? 6.488 4.661 -11.299 1.00 78.44 86 PHE A CA 1
ATOM 658 C C . PHE A 1 86 ? 6.061 4.437 -12.746 1.00 78.44 86 PHE A C 1
ATOM 660 O O . PHE A 1 86 ? 6.851 4.683 -13.649 1.00 78.44 86 PHE A O 1
ATOM 667 N N . TRP A 1 87 ? 4.820 4.005 -12.985 1.00 76.06 87 TRP A N 1
ATOM 668 C CA . TRP A 1 87 ? 4.364 3.714 -14.344 1.00 76.06 87 TRP A CA 1
ATOM 669 C C . TRP A 1 87 ? 4.196 4.974 -15.189 1.00 76.06 87 TRP A C 1
ATOM 671 O O . TRP A 1 87 ? 4.549 4.958 -16.366 1.00 76.06 87 TRP A O 1
ATOM 681 N N . ALA A 1 88 ? 3.744 6.079 -14.593 1.00 75.25 88 ALA A N 1
ATOM 682 C CA . ALA A 1 88 ? 3.682 7.367 -15.276 1.00 75.25 88 ALA A CA 1
ATOM 683 C C . ALA A 1 88 ? 5.070 7.812 -15.777 1.00 75.25 88 ALA A C 1
ATOM 685 O O . ALA A 1 88 ? 5.199 8.220 -16.928 1.00 75.25 88 ALA A O 1
ATOM 686 N N . ALA A 1 89 ? 6.110 7.672 -14.949 1.00 71.56 89 ALA A N 1
ATOM 687 C CA . ALA A 1 89 ? 7.489 7.985 -15.328 1.00 71.56 89 ALA A CA 1
ATOM 688 C C . ALA A 1 89 ? 8.109 6.930 -16.263 1.00 71.56 89 ALA A C 1
ATOM 690 O O . ALA A 1 89 ? 8.883 7.257 -17.157 1.00 71.56 89 ALA A O 1
ATOM 691 N N . PHE A 1 90 ? 7.757 5.655 -16.098 1.00 73.31 90 PHE A N 1
ATOM 692 C CA . PHE A 1 90 ? 8.232 4.572 -16.959 1.00 73.31 90 PHE A CA 1
ATOM 693 C C . PHE A 1 90 ? 7.761 4.757 -18.405 1.00 73.31 90 PHE A C 1
ATOM 695 O O . PHE A 1 90 ? 8.516 4.495 -19.334 1.00 73.31 90 PHE A O 1
ATOM 702 N N . PHE A 1 91 ? 6.532 5.235 -18.610 1.00 78.88 91 PHE A N 1
ATOM 703 C CA . PHE A 1 91 ? 5.980 5.458 -19.947 1.00 78.88 91 PHE A CA 1
ATOM 704 C C . PHE A 1 91 ? 6.250 6.852 -20.522 1.00 78.88 91 PHE A C 1
ATOM 706 O O . PHE A 1 91 ? 5.908 7.089 -21.679 1.00 78.88 91 PHE A O 1
ATOM 713 N N . SER A 1 92 ? 6.859 7.771 -19.766 1.00 76.12 92 SER A N 1
ATOM 714 C CA . SER A 1 92 ? 7.088 9.137 -20.252 1.00 76.12 92 SER A CA 1
ATOM 715 C C . SER A 1 92 ? 8.249 9.250 -21.243 1.00 76.12 92 SER A C 1
ATOM 717 O O . SER A 1 92 ? 8.218 10.113 -22.113 1.00 76.12 92 SER A O 1
ATOM 719 N N . ASP A 1 93 ? 9.283 8.415 -21.101 1.00 81.00 93 ASP A N 1
ATOM 720 C CA . ASP A 1 93 ? 10.503 8.456 -21.920 1.00 81.00 93 ASP A CA 1
ATOM 721 C C . ASP A 1 93 ? 11.180 7.067 -21.936 1.00 81.00 93 ASP A C 1
ATOM 723 O O . ASP A 1 93 ? 11.381 6.485 -20.864 1.00 81.00 93 ASP A O 1
ATOM 727 N N . PRO A 1 94 ? 11.579 6.530 -23.108 1.00 80.00 94 PRO A N 1
ATOM 728 C CA . PRO A 1 94 ? 12.375 5.306 -23.208 1.00 80.00 94 PRO A CA 1
ATOM 729 C C . PRO A 1 94 ? 13.620 5.254 -22.305 1.00 80.00 94 PRO A C 1
ATOM 731 O O . PRO A 1 94 ? 13.912 4.199 -21.738 1.00 80.00 94 PRO A O 1
ATOM 734 N N . ALA A 1 95 ? 14.352 6.361 -22.132 1.00 82.88 95 ALA A N 1
ATOM 735 C CA . ALA A 1 95 ? 15.532 6.385 -21.262 1.00 82.88 95 ALA A CA 1
ATOM 736 C C . ALA A 1 95 ? 15.149 6.220 -19.780 1.00 82.88 95 ALA A C 1
ATOM 738 O O . ALA A 1 95 ? 15.815 5.508 -19.022 1.00 82.88 95 ALA A O 1
ATOM 739 N N . MET A 1 96 ? 14.030 6.828 -19.379 1.00 73.31 96 MET A N 1
ATOM 740 C CA . MET A 1 96 ? 13.471 6.695 -18.036 1.00 73.31 96 MET A CA 1
ATOM 741 C C . MET A 1 96 ? 12.973 5.268 -17.777 1.00 73.31 96 MET A C 1
ATOM 743 O O . MET A 1 96 ? 13.221 4.724 -16.701 1.00 73.31 96 MET A O 1
ATOM 747 N N . ALA A 1 97 ? 12.348 4.631 -18.772 1.00 72.81 97 ALA A N 1
ATOM 748 C CA . ALA A 1 97 ? 11.895 3.243 -18.691 1.00 72.81 97 ALA A CA 1
ATOM 749 C C . ALA A 1 97 ? 13.045 2.280 -18.355 1.00 72.81 97 ALA A C 1
ATOM 751 O O . ALA A 1 97 ? 12.926 1.451 -17.450 1.00 72.81 97 ALA A O 1
ATOM 752 N N . VAL A 1 98 ? 14.184 2.419 -19.045 1.00 80.00 98 VAL A N 1
ATOM 753 C CA . VAL A 1 98 ? 15.376 1.590 -18.804 1.00 80.00 98 VAL A CA 1
ATOM 754 C C . VAL A 1 98 ? 15.914 1.813 -17.391 1.00 80.00 98 VAL A C 1
ATOM 756 O O . VAL A 1 98 ? 16.097 0.848 -16.649 1.00 80.00 98 VAL A O 1
ATOM 759 N N . ASN A 1 99 ? 16.102 3.072 -16.985 1.00 77.94 99 ASN A N 1
ATOM 760 C CA . ASN A 1 99 ? 16.621 3.403 -15.656 1.00 77.94 99 ASN A CA 1
ATOM 761 C C . ASN A 1 99 ? 15.716 2.875 -14.535 1.00 77.94 99 ASN A C 1
ATOM 763 O O . ASN A 1 99 ? 16.190 2.227 -13.602 1.00 77.94 99 ASN A O 1
ATOM 767 N N . LEU A 1 100 ? 14.404 3.098 -14.641 1.00 74.56 100 LEU A N 1
ATOM 768 C CA . LEU A 1 100 ? 13.430 2.627 -13.658 1.00 74.56 100 LEU A CA 1
ATOM 769 C C . LEU A 1 100 ? 13.317 1.100 -13.636 1.00 74.56 100 LEU A C 1
ATOM 771 O O . LEU A 1 100 ? 13.141 0.526 -12.563 1.00 74.56 100 LEU A O 1
ATOM 775 N N . GLY A 1 101 ? 13.455 0.433 -14.784 1.00 74.88 101 GLY A N 1
ATOM 776 C CA . GLY A 1 101 ? 13.513 -1.026 -14.873 1.00 74.88 101 GLY A CA 1
ATOM 777 C C . GLY A 1 101 ? 14.711 -1.610 -14.121 1.00 74.88 101 GLY A C 1
ATOM 778 O O . GLY A 1 101 ? 14.537 -2.525 -13.316 1.00 74.88 101 GLY A O 1
ATOM 779 N N . VAL A 1 102 ? 15.905 -1.038 -14.316 1.00 78.06 102 VAL A N 1
ATOM 780 C CA . VAL A 1 102 ? 17.133 -1.446 -13.606 1.00 78.06 102 VAL A CA 1
ATOM 781 C C . VAL A 1 102 ? 17.005 -1.202 -12.104 1.00 78.06 102 VAL A C 1
ATOM 783 O O . VAL A 1 102 ? 17.263 -2.105 -11.308 1.00 78.06 102 VAL A O 1
ATOM 786 N N . VAL A 1 103 ? 16.551 -0.010 -11.706 1.00 77.19 103 VAL A N 1
ATOM 787 C CA . VAL A 1 103 ? 16.351 0.343 -10.292 1.00 77.19 103 VAL A CA 1
ATOM 788 C C . VAL A 1 103 ? 15.336 -0.590 -9.633 1.00 77.19 103 VAL A C 1
ATOM 790 O O . VAL A 1 103 ? 15.583 -1.089 -8.537 1.00 77.19 103 VAL A O 1
ATOM 793 N N . ARG A 1 104 ? 14.213 -0.878 -10.303 1.00 75.44 104 ARG A N 1
ATOM 794 C CA . ARG A 1 104 ? 13.192 -1.805 -9.802 1.00 75.44 104 ARG A CA 1
ATOM 795 C C . ARG A 1 104 ? 13.727 -3.229 -9.670 1.00 75.44 104 ARG A C 1
ATOM 797 O O . ARG A 1 104 ? 13.405 -3.879 -8.680 1.00 75.44 104 ARG A O 1
ATOM 804 N N . GLY A 1 105 ? 14.529 -3.697 -10.626 1.00 73.44 105 GLY A N 1
ATOM 805 C CA . GLY A 1 105 ? 15.193 -5.001 -10.558 1.00 73.44 105 GLY A CA 1
ATOM 806 C C . GLY A 1 105 ? 16.117 -5.106 -9.344 1.00 73.44 105 GLY A C 1
ATOM 807 O O . GLY A 1 105 ? 15.914 -5.970 -8.499 1.00 73.44 105 GLY A O 1
ATOM 808 N N . ALA A 1 106 ? 17.038 -4.152 -9.183 1.00 75.62 106 ALA A N 1
ATOM 809 C CA . ALA A 1 106 ? 17.973 -4.125 -8.054 1.00 75.62 106 ALA A CA 1
ATOM 810 C C . ALA A 1 106 ? 17.265 -4.010 -6.687 1.00 75.62 106 ALA A C 1
ATOM 812 O O . ALA A 1 106 ? 17.646 -4.661 -5.708 1.00 75.62 106 ALA A O 1
ATOM 813 N N . LEU A 1 107 ? 16.197 -3.206 -6.614 1.00 72.00 107 LEU A N 1
ATOM 814 C CA . LEU A 1 107 ? 15.338 -3.130 -5.431 1.00 72.00 107 LEU A CA 1
ATOM 815 C C . LEU A 1 107 ? 14.658 -4.469 -5.144 1.00 72.00 107 LEU A C 1
ATOM 817 O O . LEU A 1 107 ? 14.579 -4.867 -3.983 1.00 72.00 107 LEU A O 1
ATOM 821 N N . TRP A 1 108 ? 14.170 -5.167 -6.171 1.00 77.19 108 TRP A N 1
ATOM 822 C CA . TRP A 1 108 ? 13.507 -6.455 -5.998 1.00 77.19 108 TRP A CA 1
ATOM 823 C C . TRP A 1 108 ? 14.473 -7.557 -5.565 1.00 77.19 108 TRP A C 1
ATOM 825 O O . TRP A 1 108 ? 14.114 -8.351 -4.703 1.00 77.19 108 TRP A O 1
ATOM 835 N N . ASP A 1 109 ? 15.710 -7.561 -6.051 1.00 79.94 109 ASP A N 1
ATOM 836 C CA . ASP A 1 109 ? 16.732 -8.504 -5.578 1.00 79.94 109 ASP A CA 1
ATOM 837 C C . ASP A 1 109 ? 17.045 -8.304 -4.086 1.00 79.94 109 ASP A C 1
ATOM 839 O O . ASP A 1 109 ? 17.332 -9.257 -3.361 1.00 79.94 109 ASP A O 1
ATOM 843 N N . THR A 1 110 ? 16.916 -7.066 -3.601 1.00 79.44 110 THR A N 1
ATOM 844 C CA . THR A 1 110 ? 17.148 -6.716 -2.194 1.00 79.44 110 THR A CA 1
ATOM 845 C C . THR A 1 110 ? 15.926 -6.992 -1.309 1.00 79.44 110 THR A C 1
ATOM 847 O O . THR A 1 110 ? 16.053 -7.533 -0.212 1.00 79.44 110 THR A O 1
ATOM 850 N N . ILE A 1 111 ? 14.731 -6.597 -1.758 1.00 71.00 111 ILE A N 1
ATOM 851 C CA . ILE A 1 111 ? 13.497 -6.593 -0.950 1.00 71.00 111 ILE A CA 1
ATOM 852 C C . ILE A 1 111 ? 12.673 -7.868 -1.163 1.00 71.00 111 ILE A C 1
ATOM 854 O O . ILE A 1 111 ? 11.984 -8.315 -0.247 1.00 71.00 111 ILE A O 1
ATOM 858 N N . GLY A 1 112 ? 12.751 -8.475 -2.346 1.00 75.69 112 GLY A N 1
ATOM 859 C CA . GLY A 1 112 ? 11.995 -9.660 -2.758 1.00 75.69 112 GLY A CA 1
ATOM 860 C C . GLY A 1 112 ? 12.054 -10.817 -1.757 1.00 75.69 112 GLY A C 1
ATOM 861 O O . GLY A 1 112 ? 10.988 -11.320 -1.393 1.00 75.69 112 GLY A O 1
ATOM 862 N N . PRO A 1 113 ? 13.233 -11.188 -1.213 1.00 86.38 113 PRO A N 1
ATOM 8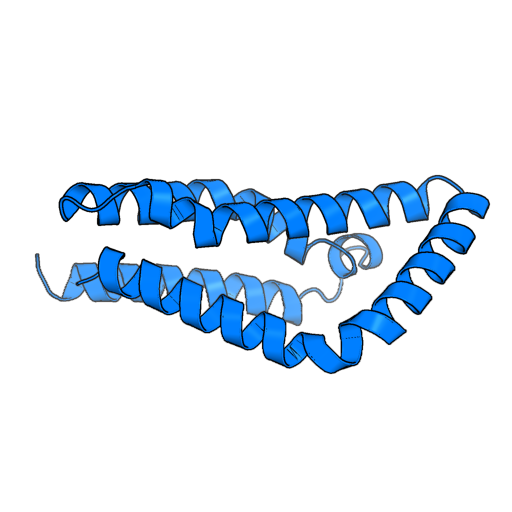63 C CA . PRO A 1 113 ? 13.334 -12.226 -0.182 1.00 86.38 113 PRO A CA 1
ATOM 864 C C . PRO A 1 113 ? 12.523 -11.928 1.089 1.00 86.38 113 PRO A C 1
ATOM 866 O O . PRO A 1 113 ? 12.069 -12.845 1.771 1.00 86.38 113 PRO A O 1
ATOM 869 N N . PHE A 1 114 ? 12.304 -10.649 1.400 1.00 79.56 114 PHE A N 1
ATOM 870 C CA . PHE A 1 114 ? 11.571 -10.194 2.582 1.00 79.56 114 PHE A CA 1
ATOM 871 C C . PHE A 1 114 ? 10.120 -9.808 2.284 1.00 79.56 114 PHE A C 1
ATOM 873 O O . PHE A 1 114 ? 9.362 -9.557 3.221 1.00 79.56 114 PHE A O 1
ATOM 880 N N . ALA A 1 115 ? 9.702 -9.772 1.015 1.00 72.81 115 ALA A N 1
ATOM 881 C CA . ALA A 1 115 ? 8.390 -9.273 0.613 1.00 72.81 115 ALA A CA 1
ATOM 882 C C . ALA A 1 115 ? 7.248 -10.001 1.339 1.00 72.81 115 ALA A C 1
ATOM 884 O O . ALA A 1 115 ? 6.351 -9.357 1.879 1.00 72.81 115 ALA A O 1
ATOM 885 N N . GLY A 1 116 ? 7.319 -11.332 1.445 1.00 72.62 116 GLY A N 1
ATOM 886 C CA . GLY A 1 116 ? 6.329 -12.120 2.185 1.00 72.62 116 GLY A CA 1
ATOM 887 C C . GLY A 1 116 ? 6.250 -11.744 3.669 1.00 72.62 116 GLY A C 1
ATOM 888 O O . GLY A 1 116 ? 5.156 -11.615 4.217 1.00 72.62 116 GLY A O 1
ATOM 889 N N . TRP A 1 117 ? 7.395 -11.496 4.309 1.00 77.81 117 TRP A N 1
ATOM 890 C CA . TRP A 1 117 ? 7.452 -11.083 5.713 1.00 77.81 117 TRP A CA 1
ATOM 891 C C . TRP A 1 117 ? 6.910 -9.666 5.917 1.00 77.81 117 TRP A C 1
ATOM 893 O O . TRP A 1 117 ? 6.097 -9.447 6.813 1.00 77.81 117 TRP A O 1
ATOM 903 N N . ILE A 1 118 ? 7.282 -8.723 5.046 1.00 75.62 118 ILE A N 1
ATOM 904 C CA . ILE A 1 118 ? 6.761 -7.348 5.054 1.00 75.62 118 ILE A CA 1
ATOM 905 C C . ILE A 1 118 ? 5.233 -7.368 4.935 1.00 75.62 118 ILE A C 1
ATOM 907 O O . ILE A 1 118 ? 4.542 -6.725 5.728 1.00 75.62 118 ILE A O 1
ATOM 911 N N . MET A 1 119 ? 4.699 -8.161 4.001 1.00 77.25 119 MET A N 1
ATOM 912 C CA . MET A 1 119 ? 3.255 -8.312 3.819 1.00 77.25 119 MET A CA 1
ATOM 913 C C . MET A 1 119 ? 2.581 -8.951 5.037 1.00 77.25 119 MET A C 1
ATOM 915 O O . MET A 1 119 ? 1.508 -8.503 5.437 1.00 77.25 119 MET A O 1
ATOM 919 N N . ALA A 1 120 ? 3.204 -9.951 5.665 1.00 74.31 120 ALA A N 1
ATOM 920 C CA . ALA A 1 120 ? 2.665 -10.598 6.860 1.00 74.31 120 ALA A CA 1
ATOM 921 C C . ALA A 1 120 ? 2.621 -9.649 8.069 1.00 74.31 120 ALA A C 1
ATOM 923 O O . ALA A 1 120 ? 1.600 -9.567 8.754 1.00 74.31 120 ALA A O 1
ATOM 924 N N . VAL A 1 121 ? 3.695 -8.889 8.307 1.00 81.38 121 VAL A N 1
ATOM 925 C CA . VAL A 1 121 ? 3.759 -7.873 9.370 1.00 81.38 121 VAL A CA 1
ATOM 926 C C . VAL A 1 121 ? 2.707 -6.796 9.135 1.00 81.38 121 VAL A C 1
ATOM 928 O O . VAL A 1 121 ? 1.963 -6.440 10.051 1.00 81.38 121 VAL A O 1
ATOM 931 N N . TYR A 1 122 ? 2.599 -6.316 7.899 1.00 81.62 122 TYR A N 1
ATOM 932 C CA . TYR A 1 122 ? 1.612 -5.312 7.537 1.00 81.62 122 TYR A CA 1
ATOM 933 C C . TYR A 1 122 ? 0.169 -5.824 7.707 1.00 81.62 122 TYR A C 1
ATOM 935 O O . TYR A 1 122 ? -0.683 -5.117 8.254 1.00 81.62 122 TYR A O 1
ATOM 943 N N . ALA A 1 123 ? -0.106 -7.073 7.322 1.00 78.88 123 ALA A N 1
ATOM 944 C CA . ALA A 1 123 ? -1.405 -7.708 7.525 1.00 78.88 123 ALA A CA 1
ATOM 945 C C . ALA A 1 123 ? -1.738 -7.872 9.017 1.00 78.88 123 ALA A C 1
ATOM 947 O O . ALA A 1 123 ? -2.857 -7.566 9.431 1.00 78.88 123 ALA A O 1
ATOM 948 N N . ALA A 1 124 ? -0.769 -8.287 9.838 1.00 80.06 124 ALA A N 1
ATOM 949 C CA . ALA A 1 124 ? -0.946 -8.425 11.282 1.00 80.06 124 ALA A CA 1
ATOM 950 C C . ALA A 1 124 ? -1.237 -7.074 11.959 1.00 80.06 124 ALA A C 1
ATOM 952 O O . ALA A 1 124 ? -2.168 -6.971 12.761 1.00 80.06 124 ALA A O 1
ATOM 953 N N . LEU A 1 125 ? -0.497 -6.021 11.592 1.00 84.56 125 LEU A N 1
ATOM 954 C CA . LEU A 1 125 ? -0.746 -4.652 12.058 1.00 84.56 125 LEU A CA 1
ATOM 955 C C . LEU A 1 125 ? -2.134 -4.159 11.642 1.00 84.56 125 LEU A C 1
ATOM 957 O O . LEU A 1 125 ? -2.871 -3.613 12.464 1.00 84.56 125 LEU A O 1
ATOM 961 N N . SER A 1 126 ? -2.520 -4.404 10.391 1.00 83.12 126 SER A N 1
ATOM 962 C CA . SER A 1 126 ? -3.835 -4.021 9.876 1.00 83.12 126 SER A CA 1
ATOM 963 C C . SER A 1 126 ? -4.959 -4.734 10.622 1.00 83.12 126 SER A C 1
ATOM 965 O O . SER A 1 126 ? -5.895 -4.088 11.093 1.00 83.12 126 SER A O 1
ATOM 967 N N . ALA A 1 127 ? -4.838 -6.048 10.822 1.00 81.25 127 ALA A N 1
ATOM 968 C CA . ALA A 1 127 ? -5.796 -6.838 11.587 1.00 81.25 127 ALA A CA 1
ATOM 969 C C . ALA A 1 127 ? -5.901 -6.360 13.042 1.00 81.25 127 ALA A C 1
ATOM 971 O O . ALA A 1 127 ? -6.997 -6.286 13.595 1.00 81.25 127 ALA A O 1
ATOM 972 N N . TRP A 1 128 ? -4.781 -5.980 13.657 1.00 88.06 128 TRP A N 1
ATOM 973 C CA . TRP A 1 128 ? -4.753 -5.420 15.003 1.00 88.06 128 TRP A CA 1
ATOM 974 C C . TRP A 1 128 ? -5.505 -4.085 15.093 1.00 88.06 128 TRP A C 1
ATOM 976 O O . TRP A 1 128 ? -6.333 -3.930 15.995 1.00 88.06 128 TRP A O 1
ATOM 986 N N . VAL A 1 129 ? -5.302 -3.157 14.149 1.00 84.50 129 VAL A N 1
ATOM 987 C CA . VAL A 1 129 ? -6.057 -1.887 14.092 1.00 84.50 129 VAL A CA 1
ATOM 988 C C . VAL A 1 129 ? -7.545 -2.156 13.871 1.00 84.50 129 VAL A C 1
ATOM 990 O O . VAL A 1 129 ? -8.371 -1.682 14.648 1.00 84.50 129 VAL A O 1
ATOM 993 N N . ILE A 1 130 ? -7.879 -2.972 12.869 1.00 84.00 130 ILE A N 1
ATOM 994 C CA . ILE A 1 130 ? -9.257 -3.347 12.524 1.00 84.00 130 ILE A CA 1
ATOM 995 C C . ILE A 1 130 ? -9.948 -4.002 13.725 1.00 84.00 130 ILE A C 1
ATOM 997 O O . ILE A 1 130 ? -11.069 -3.649 14.071 1.00 84.00 130 ILE A O 1
ATOM 1001 N N . SER A 1 131 ? -9.279 -4.901 14.446 1.00 85.44 131 SER A N 1
ATOM 1002 C CA . SER A 1 131 ? -9.881 -5.557 15.612 1.00 85.44 131 SER A CA 1
ATOM 1003 C C . SER A 1 131 ? -10.301 -4.565 16.700 1.00 85.44 131 SER A C 1
ATOM 1005 O O . SER A 1 131 ? -11.320 -4.783 17.349 1.00 85.44 131 SER A O 1
ATOM 1007 N N . ARG A 1 132 ? -9.567 -3.457 16.865 1.00 80.69 132 ARG A N 1
ATOM 1008 C CA . ARG A 1 132 ? -9.922 -2.373 17.795 1.00 80.69 132 ARG A CA 1
ATOM 1009 C C . ARG A 1 132 ? -10.958 -1.409 17.245 1.00 80.69 132 ARG A C 1
ATOM 1011 O O . ARG A 1 132 ? -11.597 -0.702 18.016 1.00 80.69 132 ARG A O 1
ATOM 1018 N N . ASP A 1 133 ? -11.098 -1.369 15.930 1.00 75.81 133 ASP A N 1
ATOM 1019 C CA . ASP A 1 133 ? -12.151 -0.630 15.253 1.00 75.81 133 ASP A CA 1
ATOM 1020 C C . ASP A 1 133 ? -13.508 -1.336 15.354 1.00 75.81 133 ASP A C 1
ATOM 1022 O O . ASP A 1 133 ? -14.536 -0.675 15.277 1.00 75.81 133 ASP A O 1
ATOM 1026 N N . PHE A 1 134 ? -13.536 -2.661 15.556 1.00 72.25 134 PHE A N 1
ATOM 1027 C CA . PHE A 1 134 ? -14.774 -3.454 15.566 1.00 72.25 134 PHE A CA 1
ATOM 1028 C C . PHE A 1 134 ? -15.120 -4.135 16.901 1.00 72.25 134 PHE A C 1
ATOM 1030 O O . PHE A 1 134 ? -16.290 -4.472 17.090 1.00 72.25 134 PHE A O 1
ATOM 1037 N N . ARG A 1 135 ? -14.180 -4.283 17.841 1.00 65.88 135 ARG A N 1
ATOM 1038 C CA . ARG A 1 135 ? -14.447 -4.732 19.223 1.00 65.88 135 ARG A CA 1
ATOM 1039 C C . ARG A 1 135 ? -14.599 -3.525 20.131 1.00 65.88 135 ARG A C 1
ATOM 1041 O O . ARG A 1 135 ? -15.758 -3.215 20.466 1.00 65.88 135 ARG A O 1
#

Radius of gyration: 17.81 Å; chains: 1; bounding box: 47×21×47 Å

Sequence (135 aa):
MENRSFLFQIFAVLATALAIIAGLIAGGKVDDRWFDLYGGAAALLAALPFLQFLLWRGLARRDRSRWLSLLVTAPLGIVALAQIGFWAAFFSDPAMAVNLGVVRGALWDTIGPFAGWIMAVYAALSAWVISRDFR

pLDDT: mean 72.22, std 16.24, range [40.88, 94.69]